Protein AF-A0A1J5PQ39-F1 (afdb_monomer_lite)

InterPro domains:
  IPR003669 Thymidylate synthase ThyX [PF02511] (1-39)
  IPR003669 Thymidylate synthase ThyX [PS51331] (1-47)
  IPR036098 Thymidylate synthase ThyX superfamily [G3DSA:3.30.1360.170] (1-59)
  IPR036098 Thymidylate synthase ThyX superfamily [SSF69796] (1-52)

Secondary structure (DSSP, 8-state):
--HHHHHHHHHHHSSTTS-HHHHHHHHHHHHHHHHH-HHHHHHHHHHHTSPPP--HHHHHHHHHHHTT----TTTS---HHHHHHHHHHH-

Foldseek 3Di:
DDPVVLLVLLLVQCDPPHDPVSNVVSVVVLVVCCVVPVVVSVVSCVPRVLDDDDDPLLVVVVVCVVVVDDDDPVNSPDDPVNVVVSVVSVD

Sequence (91 aa):
MDLHNLFHFLRLRADPHAQYEIRVYAEAIAACVRDWLPIAYAAFEDYRMGGATLSATAIDCVRRMLKGEQVTQETSGMSKGEWREFMGVIG

pLDDT: mean 90.08, std 8.82, range [57.91, 97.62]

Structure (mmCIF, N/CA/C/O backbone):
data_AF-A0A1J5PQ39-F1
#
_entry.id   AF-A0A1J5PQ39-F1
#
loop_
_atom_site.group_PDB
_atom_site.id
_atom_site.type_symbol
_atom_site.label_atom_id
_atom_site.label_alt_id
_atom_site.label_comp_id
_atom_site.label_asym_id
_atom_site.label_entity_id
_atom_site.label_seq_id
_atom_site.pdbx_PDB_ins_code
_atom_site.Cartn_x
_atom_site.Cartn_y
_atom_site.Cartn_z
_atom_site.occupancy
_atom_site.B_iso_or_equiv
_atom_site.auth_seq_id
_atom_site.auth_comp_id
_atom_site.auth_asym_id
_atom_site.auth_atom_id
_atom_site.pdbx_PDB_model_num
ATOM 1 N N . MET A 1 1 ? 18.963 -4.592 -7.204 1.00 76.06 1 MET A N 1
ATOM 2 C CA . MET A 1 1 ? 17.580 -4.585 -6.686 1.00 76.06 1 MET A CA 1
ATOM 3 C C . MET A 1 1 ? 16.803 -5.615 -7.484 1.00 76.06 1 MET A C 1
ATOM 5 O O . MET A 1 1 ? 16.912 -5.590 -8.702 1.00 76.06 1 MET A O 1
ATOM 9 N N . ASP A 1 2 ? 16.117 -6.546 -6.826 1.00 95.44 2 ASP A N 1
ATOM 10 C CA . ASP A 1 2 ? 15.212 -7.494 -7.492 1.00 95.44 2 ASP A CA 1
ATOM 11 C C . ASP A 1 2 ? 13.790 -6.915 -7.628 1.00 95.44 2 ASP A C 1
ATOM 13 O O . ASP A 1 2 ? 13.483 -5.855 -7.077 1.00 95.44 2 ASP A O 1
ATOM 17 N N . LEU A 1 3 ? 12.921 -7.612 -8.368 1.00 94.88 3 LEU A N 1
ATOM 18 C CA . LEU A 1 3 ? 11.550 -7.168 -8.638 1.00 94.88 3 LEU A CA 1
ATOM 19 C C . LEU A 1 3 ? 10.695 -7.049 -7.365 1.00 94.88 3 LEU A C 1
ATOM 21 O O . LEU A 1 3 ? 9.886 -6.132 -7.254 1.00 94.88 3 LEU A O 1
ATOM 25 N N . HIS A 1 4 ? 10.881 -7.942 -6.390 1.00 93.00 4 HIS A N 1
ATOM 26 C CA . HIS A 1 4 ? 10.125 -7.911 -5.138 1.00 93.00 4 HIS A CA 1
ATOM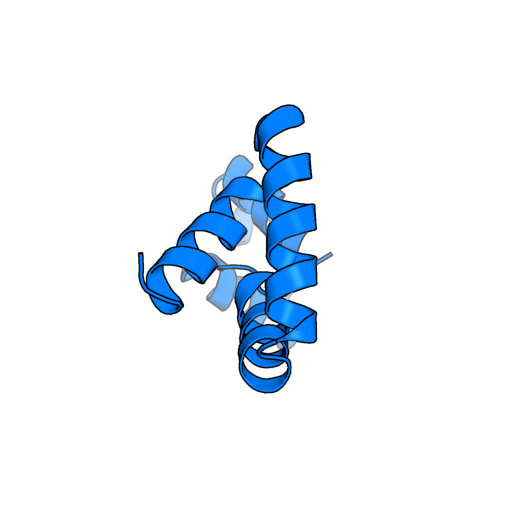 27 C C . HIS A 1 4 ? 10.445 -6.646 -4.330 1.00 93.00 4 HIS A C 1
ATOM 29 O O . HIS A 1 4 ? 9.545 -5.919 -3.898 1.00 93.00 4 HIS A O 1
ATOM 35 N N . ASN A 1 5 ? 11.734 -6.343 -4.186 1.00 94.62 5 ASN A N 1
ATOM 36 C CA . ASN A 1 5 ? 12.217 -5.144 -3.515 1.00 94.62 5 ASN A CA 1
ATOM 37 C C . ASN A 1 5 ? 11.869 -3.868 -4.293 1.00 94.62 5 ASN A C 1
ATOM 39 O O . ASN A 1 5 ? 11.582 -2.837 -3.681 1.00 94.62 5 ASN A O 1
ATOM 43 N N . LEU A 1 6 ? 11.818 -3.939 -5.625 1.00 95.50 6 LEU A N 1
ATOM 44 C CA . LEU A 1 6 ? 11.336 -2.839 -6.455 1.00 95.50 6 LEU A CA 1
ATOM 45 C C . LEU A 1 6 ? 9.848 -2.552 -6.211 1.00 95.50 6 LEU A C 1
ATOM 47 O O . LEU A 1 6 ? 9.479 -1.399 -6.008 1.00 95.50 6 LEU A O 1
ATOM 51 N N . PHE A 1 7 ? 8.995 -3.575 -6.150 1.00 93.44 7 PHE A N 1
ATOM 52 C CA . PHE A 1 7 ? 7.583 -3.388 -5.802 1.00 93.44 7 PHE A CA 1
ATOM 53 C C . PHE A 1 7 ? 7.395 -2.837 -4.386 1.00 93.44 7 PHE A C 1
ATOM 55 O O . PHE A 1 7 ? 6.527 -1.992 -4.160 1.00 93.44 7 PHE A O 1
ATOM 62 N N . HIS A 1 8 ? 8.230 -3.247 -3.429 1.00 91.31 8 HIS A N 1
ATOM 63 C CA . HIS A 1 8 ? 8.226 -2.637 -2.100 1.00 91.31 8 HIS A CA 1
ATOM 64 C C . HIS A 1 8 ? 8.592 -1.143 -2.147 1.00 91.31 8 HIS A C 1
ATOM 66 O O . HIS A 1 8 ? 7.910 -0.328 -1.527 1.00 91.31 8 HIS A O 1
ATOM 72 N N . PHE A 1 9 ? 9.617 -0.774 -2.921 1.00 94.00 9 PHE A N 1
ATOM 73 C CA . PHE A 1 9 ? 9.989 0.624 -3.144 1.00 94.00 9 PHE A CA 1
ATOM 74 C C . PHE A 1 9 ? 8.844 1.427 -3.775 1.00 94.00 9 PHE A C 1
ATOM 76 O O . PHE A 1 9 ? 8.482 2.480 -3.248 1.00 94.00 9 PHE A O 1
ATOM 83 N N . LEU A 1 10 ? 8.243 0.916 -4.856 1.00 93.19 10 LEU A N 1
ATOM 84 C CA . LEU A 1 10 ? 7.147 1.584 -5.561 1.00 93.19 10 LEU A CA 1
ATOM 85 C C . LEU A 1 10 ? 5.951 1.823 -4.641 1.00 93.19 10 LEU A C 1
ATOM 87 O O . LEU A 1 10 ? 5.423 2.929 -4.624 1.00 93.19 10 LEU A O 1
ATOM 91 N N . ARG A 1 11 ? 5.592 0.845 -3.799 1.00 89.50 11 ARG A N 1
ATOM 92 C CA . ARG A 1 11 ? 4.528 1.005 -2.796 1.00 89.50 11 ARG A CA 1
ATOM 93 C C . ARG A 1 11 ? 4.769 2.206 -1.876 1.00 89.50 11 ARG A C 1
ATOM 95 O O . ARG A 1 11 ? 3.842 2.949 -1.595 1.00 89.50 11 ARG A O 1
ATOM 102 N N . LEU A 1 12 ? 5.989 2.373 -1.369 1.00 91.12 12 LEU A N 1
ATOM 103 C CA . LEU A 1 12 ? 6.297 3.446 -0.416 1.00 91.12 12 LEU A CA 1
ATOM 104 C C . LEU A 1 12 ? 6.460 4.810 -1.085 1.00 91.12 12 LEU A C 1
ATOM 106 O O . LEU A 1 12 ? 6.281 5.837 -0.436 1.00 91.12 12 LEU A O 1
ATOM 110 N N . ARG A 1 13 ? 6.889 4.832 -2.349 1.00 94.69 13 ARG A N 1
ATOM 111 C CA . ARG A 1 13 ? 7.259 6.071 -3.041 1.00 94.69 13 ARG A CA 1
ATOM 112 C C . ARG A 1 13 ? 6.202 6.591 -3.998 1.00 94.69 13 ARG A C 1
ATOM 114 O O . ARG A 1 13 ? 6.267 7.771 -4.301 1.00 94.69 13 ARG A O 1
ATOM 121 N N . ALA A 1 14 ? 5.238 5.772 -4.409 1.00 89.12 14 ALA A N 1
ATOM 122 C CA . ALA A 1 14 ? 4.042 6.221 -5.121 1.00 89.12 14 ALA A CA 1
ATOM 123 C C . ALA A 1 14 ? 2.927 6.717 -4.174 1.00 89.12 14 ALA A C 1
ATOM 125 O O . ALA A 1 14 ? 1.935 7.272 -4.637 1.00 89.12 14 ALA A O 1
ATOM 126 N N . ASP A 1 15 ? 3.080 6.529 -2.859 1.00 85.75 15 ASP A N 1
ATOM 127 C CA . ASP A 1 15 ? 2.110 6.959 -1.850 1.00 85.75 15 ASP A CA 1
ATOM 128 C C . ASP A 1 15 ? 1.940 8.498 -1.833 1.00 85.75 15 ASP A C 1
ATOM 130 O O . ASP A 1 15 ? 2.945 9.215 -1.891 1.00 85.75 15 ASP A O 1
ATOM 134 N N . PRO A 1 16 ? 0.710 9.043 -1.721 1.00 86.00 16 PRO A N 1
ATOM 135 C CA . PRO A 1 16 ? 0.468 10.488 -1.680 1.00 86.00 16 PRO A CA 1
ATOM 136 C C . PRO A 1 16 ? 1.215 11.241 -0.573 1.00 86.00 16 PRO A C 1
ATOM 138 O O . PRO A 1 16 ? 1.500 12.428 -0.751 1.00 86.00 16 PRO A O 1
ATOM 141 N N . HIS A 1 17 ? 1.540 10.577 0.540 1.00 88.62 17 HIS A N 1
ATOM 142 C CA . HIS A 1 17 ? 2.308 11.134 1.654 1.00 88.62 17 HIS A CA 1
ATOM 143 C C . HIS A 1 17 ? 3.817 11.197 1.380 1.00 88.62 17 HIS A C 1
ATOM 145 O O . HIS A 1 17 ? 4.549 11.849 2.129 1.00 88.62 17 HIS A O 1
ATOM 151 N N . ALA A 1 18 ? 4.310 10.539 0.327 1.00 91.88 18 ALA A N 1
ATOM 152 C CA . ALA A 1 18 ? 5.694 10.675 -0.100 1.00 91.88 18 ALA A CA 1
ATOM 153 C C . ALA A 1 18 ? 5.945 12.044 -0.758 1.00 91.88 18 ALA A C 1
ATOM 155 O O . ALA A 1 18 ? 5.049 12.678 -1.316 1.00 91.88 18 ALA A O 1
ATOM 156 N N . GLN A 1 19 ? 7.202 12.493 -0.711 1.00 96.62 19 GLN A N 1
ATOM 157 C CA . GLN A 1 19 ? 7.618 13.751 -1.330 1.00 96.62 19 GLN A CA 1
ATOM 158 C C . GLN A 1 19 ? 7.320 13.740 -2.840 1.00 96.62 19 GLN A C 1
ATOM 160 O O . GLN A 1 19 ? 7.509 12.723 -3.510 1.00 96.62 19 GLN A O 1
ATOM 165 N N . TYR A 1 20 ? 6.862 14.866 -3.386 1.00 95.88 20 TYR A N 1
ATOM 166 C CA . TYR A 1 20 ? 6.403 14.939 -4.775 1.00 95.88 20 TYR A CA 1
ATOM 167 C C . TYR A 1 20 ? 7.465 14.475 -5.781 1.00 95.88 20 TYR A C 1
ATOM 169 O O . TYR A 1 20 ? 7.169 13.672 -6.664 1.00 95.88 20 TYR A O 1
ATOM 177 N N . GLU A 1 21 ? 8.716 14.905 -5.619 1.00 97.62 21 GLU A N 1
ATOM 178 C CA . GLU A 1 21 ? 9.788 14.579 -6.558 1.00 97.62 21 GLU A CA 1
ATOM 179 C C . GLU A 1 21 ? 10.008 13.066 -6.663 1.00 97.62 21 GLU A C 1
ATOM 181 O O . GLU A 1 21 ? 10.129 12.544 -7.768 1.00 97.62 21 GLU A O 1
ATOM 186 N N . ILE A 1 22 ? 10.008 12.335 -5.539 1.00 96.94 22 ILE A N 1
ATOM 187 C CA . ILE A 1 22 ? 10.236 10.882 -5.563 1.00 96.94 22 ILE A CA 1
ATOM 188 C C . ILE A 1 22 ? 9.033 10.112 -6.120 1.00 96.94 22 ILE A C 1
ATOM 190 O O . ILE A 1 22 ? 9.221 9.056 -6.727 1.00 96.94 22 ILE A O 1
ATOM 194 N N . ARG A 1 23 ? 7.819 10.656 -5.983 1.00 95.50 23 ARG A N 1
ATOM 195 C CA . ARG A 1 23 ? 6.615 10.080 -6.591 1.00 95.50 23 ARG A CA 1
ATOM 196 C C . ARG A 1 23 ? 6.680 10.097 -8.109 1.00 95.50 23 ARG A C 1
ATOM 198 O O . ARG A 1 23 ? 6.430 9.066 -8.716 1.00 95.50 23 ARG A O 1
ATOM 205 N N . VAL A 1 24 ? 7.108 11.208 -8.711 1.00 96.75 24 VAL A N 1
ATOM 206 C CA . VAL A 1 24 ? 7.256 11.309 -10.176 1.00 96.75 24 VAL A CA 1
ATOM 207 C C . VAL A 1 24 ? 8.217 10.237 -10.709 1.00 96.75 24 VAL A C 1
ATOM 209 O O . VAL A 1 24 ? 7.933 9.583 -11.713 1.00 96.75 24 VAL A O 1
ATOM 212 N N . TYR A 1 25 ? 9.329 9.983 -10.008 1.00 97.25 25 TYR A N 1
ATOM 213 C CA . TYR A 1 25 ? 10.228 8.878 -10.360 1.00 97.25 25 TYR A CA 1
ATOM 214 C C . TYR A 1 25 ? 9.567 7.508 -10.185 1.00 97.25 25 TYR A C 1
ATOM 216 O O . TYR A 1 25 ? 9.709 6.646 -11.052 1.00 97.25 25 TYR A O 1
ATOM 224 N N . ALA A 1 26 ? 8.848 7.289 -9.082 1.00 95.69 26 ALA A N 1
ATOM 225 C CA . ALA A 1 26 ? 8.147 6.032 -8.840 1.00 95.69 26 ALA A CA 1
ATOM 226 C C . ALA A 1 26 ? 7.082 5.755 -9.915 1.00 95.69 26 ALA A C 1
ATOM 228 O O . ALA A 1 26 ? 6.992 4.628 -10.394 1.00 95.69 26 ALA A O 1
ATOM 229 N N . GLU A 1 27 ? 6.338 6.772 -10.349 1.00 93.44 27 GLU A N 1
ATOM 230 C CA . GLU A 1 27 ? 5.345 6.684 -11.4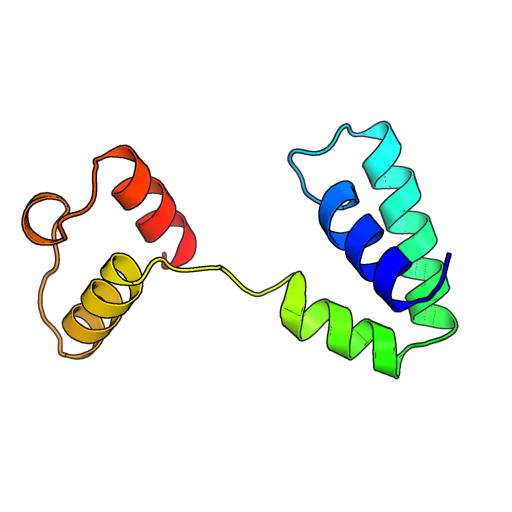26 1.00 93.44 27 GLU A CA 1
ATOM 231 C C . GLU A 1 27 ? 5.991 6.290 -12.763 1.00 93.44 27 GLU A C 1
ATOM 233 O O . GLU A 1 27 ? 5.531 5.354 -13.422 1.00 93.44 27 GLU A O 1
ATOM 238 N N . ALA A 1 28 ? 7.105 6.928 -13.134 1.00 97.38 28 ALA A N 1
ATOM 239 C CA . ALA A 1 28 ? 7.836 6.589 -14.357 1.00 97.38 28 ALA A CA 1
ATOM 240 C C . ALA A 1 28 ? 8.394 5.153 -14.328 1.00 97.38 28 ALA A C 1
ATOM 242 O O . ALA A 1 28 ? 8.300 4.417 -15.314 1.00 97.38 28 ALA A O 1
ATOM 243 N N . ILE A 1 29 ? 8.942 4.724 -13.187 1.00 96.19 29 ILE A N 1
ATOM 244 C CA . ILE A 1 29 ? 9.432 3.352 -13.004 1.00 96.19 29 ILE A CA 1
ATOM 245 C C . ILE A 1 29 ? 8.266 2.357 -13.065 1.00 96.19 29 ILE A C 1
ATOM 247 O O . ILE A 1 29 ? 8.386 1.315 -13.705 1.00 96.19 29 ILE A O 1
ATOM 251 N N . ALA A 1 30 ? 7.131 2.676 -12.440 1.00 94.31 30 ALA A N 1
ATOM 252 C CA . ALA A 1 30 ? 5.936 1.841 -12.469 1.00 94.31 30 ALA A CA 1
ATOM 253 C C . ALA A 1 30 ? 5.412 1.643 -13.899 1.00 94.31 30 ALA A C 1
ATOM 255 O O . ALA A 1 30 ? 5.071 0.516 -14.256 1.00 94.31 30 ALA A O 1
ATOM 256 N N . ALA A 1 31 ? 5.419 2.691 -14.730 1.00 96.19 31 ALA A N 1
ATOM 257 C CA . ALA A 1 31 ? 5.080 2.585 -16.150 1.00 96.19 31 ALA A CA 1
ATOM 258 C C . ALA A 1 31 ? 6.029 1.627 -16.893 1.00 96.19 31 ALA A C 1
ATOM 260 O O . ALA A 1 31 ? 5.573 0.712 -17.571 1.00 96.19 31 ALA A O 1
ATOM 261 N N . CYS A 1 32 ? 7.343 1.743 -16.672 1.00 96.94 32 CYS A N 1
ATOM 262 C CA . CYS A 1 32 ? 8.317 0.828 -17.276 1.00 96.94 32 CYS A CA 1
ATOM 263 C C . CYS A 1 32 ? 8.084 -0.633 -16.851 1.00 96.94 32 CYS A C 1
ATOM 265 O O . CYS A 1 32 ? 8.143 -1.543 -17.677 1.00 96.94 32 CYS A O 1
ATOM 267 N N . VAL A 1 33 ? 7.810 -0.878 -15.565 1.00 95.88 33 VAL A N 1
ATOM 268 C CA . VAL A 1 33 ? 7.545 -2.235 -15.055 1.00 95.88 33 VAL A CA 1
ATOM 269 C C . VAL A 1 33 ? 6.237 -2.792 -15.619 1.00 95.88 33 VAL A C 1
ATOM 271 O O . VAL A 1 33 ? 6.180 -3.979 -15.929 1.00 95.88 33 VAL A O 1
ATOM 274 N N . ARG A 1 34 ? 5.209 -1.956 -15.789 1.00 95.69 34 ARG A N 1
ATOM 275 C CA . ARG A 1 34 ? 3.937 -2.340 -16.413 1.00 95.69 34 ARG A CA 1
ATOM 276 C C . ARG A 1 34 ? 4.130 -2.811 -17.852 1.00 95.69 34 ARG A C 1
ATOM 278 O O . ARG A 1 34 ? 3.587 -3.851 -18.212 1.00 95.69 34 ARG A O 1
ATOM 285 N N . ASP A 1 35 ? 4.929 -2.087 -18.630 1.00 97.31 35 ASP A N 1
ATOM 286 C CA . ASP A 1 35 ? 5.183 -2.417 -20.035 1.00 97.31 35 ASP A CA 1
ATOM 287 C C . ASP A 1 35 ? 5.997 -3.712 -20.185 1.00 97.31 35 ASP A C 1
ATOM 289 O O . ASP A 1 35 ? 5.725 -4.527 -21.066 1.00 97.31 35 ASP A O 1
ATOM 293 N N . TRP A 1 36 ? 6.985 -3.932 -19.311 1.00 97.25 36 TRP A N 1
ATOM 294 C CA . TRP A 1 36 ? 7.888 -5.087 -19.403 1.00 97.25 36 TRP A CA 1
ATOM 295 C C . TRP A 1 36 ? 7.371 -6.345 -18.698 1.00 97.25 36 TRP A C 1
ATOM 297 O O . TRP A 1 36 ? 7.650 -7.460 -19.138 1.00 97.25 36 TRP A O 1
ATOM 307 N N . LEU A 1 37 ? 6.654 -6.191 -17.582 1.00 96.56 37 LEU A N 1
ATOM 308 C CA . LEU A 1 37 ? 6.228 -7.279 -16.695 1.00 96.56 37 LEU A CA 1
ATOM 309 C C . LEU A 1 37 ? 4.734 -7.154 -16.334 1.00 96.56 37 LEU A C 1
ATOM 311 O O . LEU A 1 37 ? 4.388 -7.114 -15.148 1.00 96.56 37 LEU A O 1
ATOM 315 N N . PRO A 1 38 ? 3.823 -7.139 -17.326 1.00 95.06 38 PRO A N 1
ATOM 316 C CA . PRO A 1 38 ? 2.418 -6.776 -17.126 1.00 95.06 38 PRO A CA 1
ATOM 317 C C . PRO A 1 38 ? 1.680 -7.690 -16.140 1.00 95.06 38 PRO A C 1
ATOM 319 O O . PRO A 1 38 ? 0.894 -7.209 -15.332 1.00 95.06 38 PRO A O 1
ATOM 322 N N . ILE A 1 39 ? 1.967 -8.997 -16.142 1.00 95.69 39 ILE A N 1
ATOM 323 C CA . ILE A 1 39 ? 1.325 -9.961 -15.229 1.00 95.69 39 ILE A CA 1
ATOM 324 C C . ILE A 1 39 ? 1.743 -9.698 -13.775 1.00 95.69 39 ILE A C 1
ATOM 326 O O . ILE A 1 39 ? 0.909 -9.688 -12.872 1.00 95.69 39 ILE A O 1
ATOM 330 N N . ALA A 1 40 ? 3.038 -9.465 -13.541 1.00 93.75 40 ALA A N 1
ATOM 331 C CA . ALA A 1 40 ? 3.548 -9.179 -12.204 1.00 93.75 40 ALA A CA 1
ATOM 332 C C . ALA A 1 40 ? 3.085 -7.800 -11.714 1.00 93.75 40 ALA A C 1
ATOM 334 O O . ALA A 1 40 ? 2.775 -7.644 -10.535 1.00 93.75 40 ALA A O 1
ATOM 335 N N . TYR A 1 41 ? 3.016 -6.817 -12.616 1.00 93.25 41 TYR A N 1
ATOM 336 C CA . TYR A 1 41 ? 2.524 -5.481 -12.303 1.00 93.25 41 TYR A CA 1
ATOM 337 C C . TYR A 1 41 ? 1.030 -5.481 -11.956 1.00 93.25 41 TYR A C 1
ATOM 339 O O . TYR A 1 41 ? 0.661 -4.889 -10.949 1.00 93.25 41 TYR A O 1
ATOM 347 N N . ALA A 1 42 ? 0.190 -6.194 -12.713 1.00 91.25 42 ALA A N 1
ATOM 348 C CA . ALA A 1 42 ? -1.233 -6.349 -12.398 1.00 91.25 42 ALA A CA 1
ATOM 349 C C . ALA A 1 42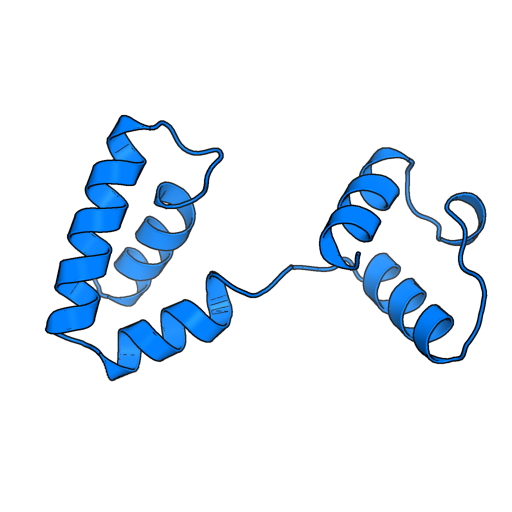 ? -1.442 -6.977 -11.009 1.00 91.25 42 ALA A C 1
ATOM 351 O O . ALA A 1 42 ? -2.198 -6.453 -10.196 1.00 91.25 42 ALA A O 1
ATOM 352 N N . ALA A 1 43 ? -0.694 -8.037 -10.681 1.00 88.94 43 ALA A N 1
ATOM 353 C CA . ALA A 1 43 ? -0.728 -8.6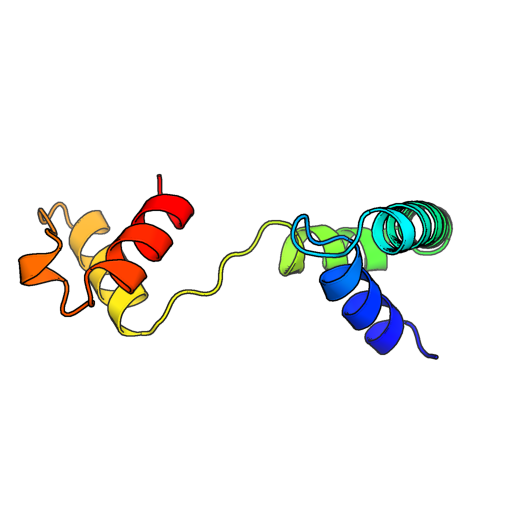20 -9.339 1.00 88.94 43 ALA A CA 1
ATOM 354 C C . ALA A 1 43 ? -0.234 -7.639 -8.254 1.00 88.94 43 ALA A C 1
ATOM 356 O O . ALA A 1 43 ? -0.728 -7.641 -7.130 1.00 88.94 43 ALA A O 1
ATOM 357 N N . PHE A 1 44 ? 0.746 -6.789 -8.556 1.00 86.81 44 PHE A N 1
ATOM 358 C CA . PHE A 1 44 ? 1.186 -5.751 -7.625 1.00 86.81 44 PHE A CA 1
ATOM 359 C C . PHE A 1 44 ? 0.106 -4.678 -7.395 1.00 86.81 44 PHE A C 1
ATOM 361 O O . PHE A 1 44 ? -0.129 -4.293 -6.247 1.00 86.81 44 PHE A O 1
ATOM 368 N N . GLU A 1 45 ? -0.557 -4.226 -8.458 1.00 83.12 45 GLU A N 1
ATOM 369 C CA . GLU A 1 45 ? -1.610 -3.207 -8.418 1.00 83.12 45 GLU A CA 1
ATOM 370 C C . GLU A 1 45 ? -2.820 -3.683 -7.593 1.00 83.12 45 GLU A C 1
ATOM 372 O O . GLU A 1 45 ? -3.188 -3.016 -6.619 1.00 83.12 45 GLU A O 1
ATOM 377 N N . ASP A 1 46 ? -3.331 -4.888 -7.878 1.00 74.50 46 ASP A N 1
ATOM 378 C CA . ASP A 1 46 ? -4.480 -5.491 -7.181 1.00 74.50 46 ASP A CA 1
ATOM 379 C C . ASP A 1 46 ? -4.245 -5.655 -5.670 1.00 74.50 46 ASP A C 1
ATOM 381 O O . ASP A 1 46 ? -5.120 -5.367 -4.853 1.00 74.50 46 ASP A O 1
ATOM 385 N N . TYR A 1 47 ? -3.054 -6.107 -5.262 1.00 58.16 47 TYR A N 1
ATOM 386 C CA . TYR A 1 47 ? -2.800 -6.489 -3.868 1.00 58.16 47 TYR A CA 1
ATOM 387 C C . TYR A 1 47 ? -2.196 -5.380 -2.997 1.00 58.16 47 TYR A C 1
ATOM 389 O O . TYR A 1 47 ? -2.139 -5.540 -1.771 1.00 58.16 47 TYR A O 1
ATOM 397 N N . ARG A 1 48 ? -1.688 -4.281 -3.575 1.00 60.88 48 ARG A N 1
ATOM 398 C CA . ARG A 1 48 ? -0.965 -3.249 -2.803 1.00 60.88 48 ARG A CA 1
ATOM 399 C C . ARG A 1 48 ? -1.393 -1.809 -3.049 1.00 60.88 48 ARG A C 1
ATOM 401 O O . ARG A 1 48 ? -1.103 -1.002 -2.170 1.00 60.88 48 ARG A O 1
ATOM 408 N N . MET A 1 49 ? -2.083 -1.496 -4.147 1.00 57.91 49 MET A N 1
ATOM 409 C CA . MET A 1 49 ? -2.594 -0.138 -4.398 1.00 57.91 49 MET A CA 1
ATOM 410 C C . MET A 1 49 ? -4.090 0.013 -4.074 1.00 57.91 49 MET A C 1
ATOM 412 O O . MET A 1 49 ? -4.525 1.124 -3.791 1.00 57.91 49 MET A O 1
ATOM 416 N N . GLY A 1 50 ? -4.863 -1.082 -4.056 1.00 58.97 50 GLY A N 1
ATOM 417 C CA . GLY A 1 50 ? -6.297 -1.074 -3.708 1.00 58.97 50 GLY A CA 1
ATOM 418 C C . GLY A 1 50 ? -6.657 -1.640 -2.325 1.00 58.97 50 GLY A C 1
ATOM 419 O O . GLY A 1 50 ? -7.825 -1.638 -1.948 1.00 58.97 50 GLY A O 1
ATOM 420 N N . GLY A 1 51 ? -5.685 -2.162 -1.569 1.00 65.94 51 GLY A N 1
ATOM 421 C CA . GLY A 1 51 ? -5.926 -2.841 -0.292 1.00 65.94 51 GLY A CA 1
ATOM 422 C C . GLY A 1 51 ? -5.660 -1.957 0.927 1.00 65.94 51 GLY A C 1
ATOM 423 O O . GLY A 1 51 ? -4.618 -1.313 1.014 1.00 65.94 51 GLY A O 1
ATOM 424 N N . ALA A 1 52 ? -6.551 -1.995 1.917 1.00 75.69 52 ALA A N 1
ATOM 425 C CA . ALA A 1 52 ? -6.323 -1.390 3.227 1.00 75.69 52 ALA A CA 1
ATOM 426 C C . ALA A 1 52 ? -5.966 -2.452 4.276 1.00 75.69 52 ALA A C 1
ATOM 428 O O . ALA A 1 52 ? -6.460 -3.580 4.243 1.00 75.69 52 ALA A O 1
ATOM 429 N N . THR A 1 53 ? -5.101 -2.096 5.229 1.00 80.94 53 THR A N 1
ATOM 430 C CA . THR A 1 53 ? -4.797 -2.964 6.376 1.00 80.94 53 THR A CA 1
ATOM 431 C C . THR A 1 53 ? -5.694 -2.578 7.540 1.00 80.94 53 THR A C 1
ATOM 433 O O . THR A 1 53 ? -5.656 -1.442 8.000 1.00 80.94 53 THR A O 1
ATOM 436 N N . LEU A 1 54 ? -6.486 -3.529 8.025 1.00 88.31 54 LEU A N 1
ATOM 437 C CA . LEU A 1 54 ? -7.370 -3.343 9.169 1.00 88.31 54 LEU A CA 1
ATOM 438 C C . LEU A 1 54 ? -6.785 -4.037 10.403 1.00 88.31 54 LEU A C 1
ATOM 440 O O . LEU A 1 54 ? -6.284 -5.159 10.315 1.00 88.31 54 LEU A O 1
ATOM 444 N N . SER A 1 55 ? -6.859 -3.377 11.561 1.00 89.19 55 SER A N 1
ATOM 445 C CA . SER A 1 55 ? -6.515 -3.998 12.844 1.00 89.19 55 SER A CA 1
ATOM 446 C C . SER A 1 55 ? -7.503 -5.119 13.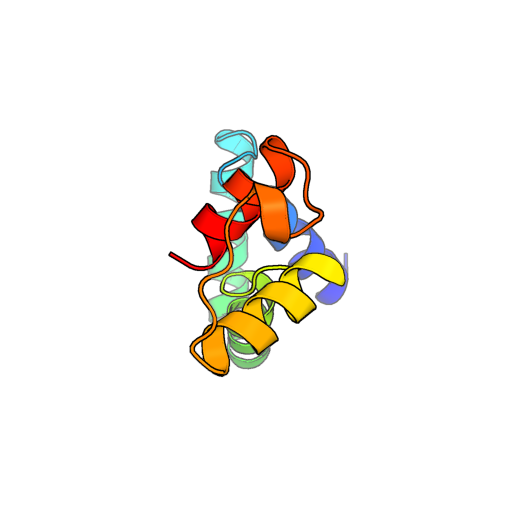194 1.00 89.19 55 SER A C 1
ATOM 448 O O . SER A 1 55 ? -8.603 -5.195 12.645 1.00 89.19 55 SER A O 1
ATOM 450 N N . ALA A 1 56 ? -7.147 -5.992 14.141 1.00 90.94 56 ALA A N 1
ATOM 451 C CA . ALA A 1 56 ? -8.052 -7.055 14.589 1.00 90.94 56 ALA A CA 1
ATOM 452 C C . ALA A 1 56 ? -9.398 -6.494 15.093 1.00 90.94 56 ALA A C 1
ATOM 454 O O . ALA A 1 56 ? -10.454 -7.022 14.749 1.00 90.94 56 ALA A O 1
ATOM 455 N N . THR A 1 57 ? -9.356 -5.382 15.833 1.00 91.81 57 THR A N 1
ATOM 456 C CA . THR A 1 57 ? -10.540 -4.657 16.312 1.00 91.81 57 THR A CA 1
ATOM 457 C C . THR A 1 57 ? -11.372 -4.099 15.156 1.00 91.81 57 THR A C 1
ATOM 459 O O . THR A 1 57 ? -12.589 -4.248 15.147 1.00 91.81 57 THR A O 1
ATOM 462 N N . ALA A 1 58 ? -10.725 -3.524 14.136 1.00 92.75 58 ALA A N 1
ATOM 463 C CA . ALA A 1 58 ? -11.410 -3.034 12.941 1.00 92.75 58 ALA A CA 1
ATOM 464 C C . ALA A 1 58 ? -12.155 -4.162 12.211 1.00 92.75 58 ALA A C 1
ATOM 466 O O . ALA A 1 58 ? -13.301 -3.994 11.803 1.00 92.75 58 ALA A O 1
ATOM 467 N N . ILE A 1 59 ? -11.524 -5.334 12.083 1.00 93.88 59 ILE A N 1
ATOM 468 C CA . ILE A 1 59 ? -12.143 -6.510 11.459 1.00 93.88 59 ILE A CA 1
ATOM 469 C C . ILE A 1 59 ? -13.367 -6.983 12.256 1.00 93.88 59 ILE A C 1
ATOM 471 O O . ILE A 1 59 ? -14.371 -7.365 11.651 1.00 93.88 59 ILE A O 1
ATOM 475 N N . ASP A 1 60 ? -13.317 -6.961 13.590 1.00 94.38 60 ASP A N 1
ATOM 476 C CA . ASP A 1 60 ? -14.478 -7.304 14.419 1.00 94.38 60 ASP A CA 1
ATOM 477 C C . ASP A 1 60 ? -15.642 -6.324 14.211 1.00 94.38 60 ASP A C 1
ATOM 479 O O . ASP A 1 60 ? -16.770 -6.748 13.943 1.00 94.38 60 ASP A O 1
ATOM 483 N N . CYS A 1 61 ? -15.351 -5.020 14.205 1.00 94.19 61 CYS A N 1
ATOM 484 C CA . CYS A 1 61 ? -16.328 -3.981 13.883 1.00 94.19 61 CYS A CA 1
ATOM 485 C C . CYS A 1 61 ? -16.971 -4.210 12.509 1.00 94.19 61 CYS A C 1
ATOM 487 O O . CYS A 1 61 ? -18.196 -4.209 12.411 1.00 94.19 61 CYS A O 1
ATOM 489 N N . VAL A 1 62 ? -16.181 -4.499 11.466 1.00 93.81 62 VAL A N 1
ATOM 490 C CA . VAL A 1 62 ? -16.710 -4.817 10.124 1.00 93.81 62 VAL A CA 1
ATOM 491 C C . VAL A 1 62 ? -17.647 -6.023 10.170 1.00 93.81 62 VAL A C 1
ATOM 493 O O . VAL A 1 62 ? -18.735 -5.980 9.600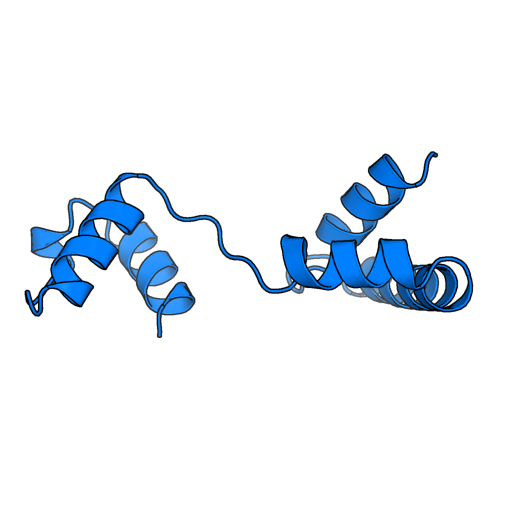 1.00 93.81 62 VAL A O 1
ATOM 496 N N . ARG A 1 63 ? -17.277 -7.098 10.877 1.00 94.69 63 ARG A N 1
ATOM 497 C CA . ARG A 1 63 ? -18.134 -8.290 11.006 1.00 94.69 63 ARG A CA 1
ATOM 498 C C . ARG A 1 63 ? -19.463 -7.977 11.689 1.00 94.69 63 ARG A C 1
ATOM 500 O O . ARG A 1 63 ? -20.482 -8.529 11.282 1.00 94.69 63 ARG A O 1
ATOM 507 N N . ARG A 1 64 ? -19.462 -7.123 12.713 1.00 94.38 64 ARG A N 1
ATOM 508 C CA . ARG A 1 64 ? -20.674 -6.675 13.418 1.00 94.38 64 ARG A CA 1
ATOM 509 C C . ARG A 1 64 ? -21.546 -5.791 12.526 1.00 94.38 64 ARG A C 1
ATOM 511 O O . ARG A 1 64 ? -22.744 -6.038 12.409 1.00 94.38 64 ARG A O 1
ATOM 518 N N . MET A 1 65 ? -20.941 -4.848 11.804 1.00 93.31 65 MET A N 1
ATOM 519 C CA . MET A 1 65 ? -21.643 -3.996 10.835 1.00 93.31 65 MET A CA 1
ATOM 520 C C . MET A 1 65 ? -22.288 -4.816 9.710 1.00 93.31 65 MET A C 1
ATOM 522 O O . MET A 1 65 ? -23.448 -4.591 9.377 1.00 93.31 65 MET A O 1
ATOM 526 N N . LEU A 1 66 ? -21.590 -5.827 9.175 1.00 93.94 66 LEU A N 1
ATOM 527 C CA . LEU A 1 66 ? -22.136 -6.742 8.160 1.00 93.94 66 LEU A CA 1
ATOM 528 C C . LEU A 1 66 ? -23.315 -7.586 8.672 1.00 93.94 66 LEU A C 1
ATOM 530 O O . LEU A 1 66 ? -24.149 -8.015 7.878 1.00 93.94 66 LEU A O 1
ATOM 534 N N . LYS A 1 67 ? -23.411 -7.810 9.987 1.00 95.38 67 LYS A N 1
ATOM 535 C CA . LYS A 1 67 ? -24.574 -8.445 10.631 1.00 95.38 67 LYS A CA 1
ATOM 536 C C . LYS A 1 67 ? -25.734 -7.470 10.876 1.00 95.38 67 LYS A C 1
ATOM 538 O O . LYS A 1 67 ? -26.769 -7.891 11.384 1.00 95.38 67 LYS A O 1
ATOM 543 N N . GLY A 1 68 ? -25.579 -6.193 10.521 1.00 91.81 68 GLY A N 1
ATOM 544 C CA . GLY A 1 68 ? -26.584 -5.146 10.711 1.00 91.81 68 GLY A CA 1
ATOM 545 C C . GLY A 1 68 ? -26.522 -4.448 12.072 1.00 91.81 68 GLY A C 1
ATOM 546 O O . GLY A 1 68 ? -27.427 -3.681 12.398 1.00 91.81 68 GLY A O 1
ATOM 547 N N . GLU A 1 69 ? -25.484 -4.687 12.877 1.00 93.12 69 GLU A N 1
ATOM 548 C CA . GLU A 1 69 ? -25.295 -3.959 14.133 1.00 93.12 69 GLU A CA 1
ATOM 549 C C . GLU A 1 69 ? -24.843 -2.517 13.861 1.00 93.12 69 GLU A C 1
ATOM 551 O O . GLU A 1 69 ? -23.945 -2.275 13.050 1.00 93.12 69 GLU A O 1
ATOM 556 N N . GLN A 1 70 ? -25.406 -1.550 14.592 1.00 89.50 70 GLN A N 1
ATOM 557 C CA . GLN A 1 70 ? -24.833 -0.207 14.633 1.00 89.50 70 GLN A CA 1
ATOM 558 C C . GLN A 1 70 ? -23.596 -0.201 15.528 1.00 89.50 70 GLN A C 1
ATOM 560 O O . GLN A 1 70 ? -23.695 -0.304 16.751 1.00 89.50 70 GLN A O 1
ATOM 565 N N . VAL A 1 71 ? -22.429 -0.057 14.904 1.00 92.31 71 VAL A N 1
ATOM 566 C CA . VAL A 1 71 ? -21.158 0.148 15.600 1.00 92.31 71 VAL A CA 1
ATOM 567 C C . VAL A 1 71 ? -20.861 1.643 15.642 1.00 92.31 71 VAL A C 1
ATOM 569 O O . VAL A 1 71 ? -20.840 2.322 14.618 1.00 92.31 71 VAL A O 1
ATOM 572 N N . THR A 1 72 ? -20.630 2.154 16.844 1.00 93.31 72 THR A N 1
ATOM 573 C CA . THR A 1 72 ? -20.251 3.547 17.112 1.00 93.31 72 THR A CA 1
ATOM 574 C C . THR A 1 72 ? -18.805 3.609 17.587 1.00 93.31 72 THR A C 1
ATOM 576 O O . THR A 1 72 ? -18.252 2.605 18.035 1.00 93.31 72 THR A O 1
ATOM 579 N N . GLN A 1 73 ? -18.195 4.798 17.576 1.00 91.94 73 GLN A N 1
ATOM 580 C CA . GLN A 1 73 ? -16.839 4.975 18.107 1.00 91.94 73 GLN A CA 1
ATOM 581 C C . GLN A 1 73 ? -16.712 4.453 19.547 1.00 91.94 73 GLN A C 1
ATOM 583 O O . GLN A 1 73 ? -15.747 3.766 19.868 1.00 91.94 73 GLN A O 1
ATOM 588 N N . GLU A 1 74 ? -17.712 4.699 20.388 1.00 90.81 74 GLU A N 1
ATOM 589 C CA . GLU A 1 74 ? -17.739 4.274 21.792 1.00 90.81 74 GLU A CA 1
ATOM 590 C C . GLU A 1 74 ? -17.822 2.749 21.952 1.00 90.81 74 GLU A C 1
ATOM 592 O O . GLU A 1 74 ? -17.247 2.187 22.880 1.00 90.81 74 GLU A O 1
ATOM 597 N N . THR A 1 75 ? -18.505 2.068 21.026 1.00 90.62 75 THR A N 1
ATOM 598 C CA . THR A 1 75 ? -18.728 0.609 21.061 1.00 90.62 75 THR A CA 1
ATOM 599 C C . THR A 1 75 ? -17.748 -0.186 20.196 1.00 90.62 75 THR A C 1
ATOM 601 O O . THR A 1 75 ? -17.823 -1.417 20.139 1.00 90.62 75 THR A O 1
ATOM 604 N N . SER A 1 76 ? -16.827 0.513 19.530 1.00 89.62 76 SER A N 1
ATOM 605 C CA . SER A 1 76 ? -15.811 -0.071 18.653 1.00 89.62 76 SER A CA 1
ATOM 606 C C . SER A 1 76 ? -14.577 -0.583 19.397 1.00 89.62 76 SER A C 1
ATOM 608 O O . SER A 1 76 ? -13.840 -1.403 18.865 1.00 89.62 76 SER A O 1
ATOM 610 N N . GLY A 1 77 ? -14.309 -0.071 20.604 1.00 91.19 77 GLY A N 1
ATOM 611 C CA . GLY A 1 77 ? -13.048 -0.318 21.312 1.00 91.19 77 GLY A CA 1
ATOM 612 C C . GLY A 1 77 ? -11.828 0.387 20.698 1.00 91.19 77 GLY A C 1
ATOM 613 O O . GLY A 1 77 ? -10.711 0.152 21.150 1.00 91.19 77 GLY A O 1
ATOM 614 N N . MET A 1 78 ? -12.023 1.246 19.691 1.00 93.44 78 MET A N 1
ATOM 615 C CA . MET A 1 78 ? -10.971 2.032 19.043 1.00 93.44 78 MET A CA 1
ATOM 616 C C . MET A 1 78 ? -10.835 3.416 19.678 1.00 93.44 78 MET A C 1
ATOM 618 O O . MET A 1 78 ? -11.819 4.037 20.104 1.00 93.44 78 MET A O 1
ATOM 622 N N . SER A 1 79 ? -9.620 3.961 19.669 1.00 94.38 79 SER A N 1
ATOM 623 C CA . SER A 1 79 ? -9.413 5.379 19.964 1.00 94.38 79 SER A CA 1
ATOM 624 C C . SER A 1 79 ? -10.095 6.274 18.915 1.00 94.38 79 SER A C 1
ATOM 626 O O . SER A 1 79 ? -10.433 5.846 17.812 1.00 94.38 79 SER A O 1
ATOM 628 N N . LYS A 1 80 ? -10.272 7.566 19.222 1.00 92.88 80 LYS A N 1
ATOM 629 C CA . LYS A 1 80 ? -10.874 8.526 18.275 1.00 92.88 80 LYS A CA 1
ATOM 630 C C . LYS A 1 80 ? -10.085 8.661 16.964 1.00 92.88 80 LYS A C 1
ATOM 632 O O . LYS A 1 80 ? -10.679 8.975 15.937 1.00 92.88 80 LYS A O 1
ATOM 637 N N . GLY A 1 81 ? -8.761 8.487 17.013 1.00 92.00 81 GLY A N 1
ATOM 638 C CA . GLY A 1 81 ? -7.893 8.539 15.833 1.00 92.00 81 GLY A CA 1
ATOM 639 C C . GLY A 1 81 ? -8.076 7.306 14.955 1.00 92.00 81 GLY A C 1
ATOM 640 O O . GLY A 1 81 ? -8.436 7.441 13.791 1.00 92.00 81 GLY A O 1
ATOM 641 N N . GLU A 1 82 ? -7.950 6.123 15.556 1.00 90.69 82 GLU A N 1
ATOM 642 C CA . GLU A 1 82 ? -8.143 4.839 14.870 1.00 90.69 82 GLU A CA 1
ATOM 643 C C . GLU A 1 82 ? -9.546 4.709 14.275 1.00 90.69 82 GLU A C 1
ATOM 645 O O . GLU A 1 82 ? -9.692 4.226 13.160 1.00 90.69 82 GLU A O 1
ATOM 650 N N . TRP A 1 83 ? -10.582 5.183 14.976 1.00 93.75 83 TRP A N 1
ATOM 651 C CA . TRP A 1 83 ? -11.946 5.187 14.444 1.00 93.75 83 TRP A CA 1
ATOM 652 C C . TRP A 1 83 ? -12.081 6.060 13.191 1.00 93.75 83 TRP A C 1
ATOM 654 O O . TRP A 1 83 ? -12.789 5.699 12.255 1.00 93.75 83 TRP A O 1
ATOM 664 N N . ARG A 1 84 ? -11.395 7.209 13.150 1.00 91.69 84 ARG A N 1
ATOM 665 C CA . ARG A 1 84 ? -11.407 8.097 11.980 1.00 91.69 84 ARG A CA 1
ATOM 666 C C . ARG A 1 84 ? -10.707 7.450 10.789 1.00 91.69 84 ARG A C 1
ATOM 668 O O . ARG A 1 84 ? -11.234 7.514 9.684 1.00 91.69 84 ARG A O 1
ATOM 675 N N . GLU A 1 85 ? -9.549 6.837 11.020 1.00 90.00 85 GLU A N 1
ATOM 676 C CA . GLU A 1 85 ? -8.816 6.093 9.990 1.00 90.00 85 GLU A CA 1
ATOM 677 C C . GLU A 1 85 ? -9.635 4.905 9.482 1.00 90.00 85 GLU A C 1
ATOM 679 O O . GLU A 1 85 ? -9.767 4.719 8.278 1.00 90.00 85 GLU A O 1
ATOM 684 N N . PHE A 1 86 ? -10.252 4.151 10.395 1.00 92.69 86 PHE A N 1
ATOM 685 C CA . PHE A 1 86 ? -11.135 3.039 10.071 1.00 92.69 86 PHE A CA 1
ATOM 686 C C . PHE A 1 86 ? -12.297 3.473 9.180 1.00 92.69 86 PHE A C 1
ATOM 688 O O . PHE A 1 86 ? -12.473 2.908 8.103 1.00 92.69 86 PHE A O 1
ATOM 695 N N . MET A 1 87 ? -13.055 4.494 9.595 1.00 91.69 87 MET A N 1
ATOM 696 C CA . MET A 1 87 ? -14.179 5.000 8.809 1.00 91.69 87 MET A CA 1
ATOM 697 C C . MET A 1 87 ? -13.723 5.505 7.440 1.00 91.69 87 MET A C 1
ATOM 699 O O . MET A 1 87 ? -14.358 5.152 6.460 1.00 91.69 87 MET A O 1
ATOM 703 N N . GLY A 1 88 ? -12.591 6.215 7.358 1.00 88.75 88 GLY A N 1
ATOM 704 C CA . GLY A 1 88 ? -12.040 6.681 6.080 1.00 88.75 88 GLY A CA 1
ATOM 705 C C . GLY A 1 88 ? -11.562 5.567 5.138 1.00 88.75 88 GLY A C 1
ATOM 706 O O . GLY A 1 88 ? -11.358 5.823 3.956 1.00 88.75 88 GLY A O 1
ATOM 707 N N . VAL A 1 89 ? -11.380 4.340 5.639 1.00 87.38 89 VAL A N 1
ATOM 708 C CA . VAL A 1 89 ? -11.084 3.156 4.819 1.00 87.38 89 VAL A CA 1
ATOM 709 C C . VAL A 1 89 ? -12.360 2.479 4.311 1.00 87.38 89 VAL A C 1
ATOM 711 O O . VAL A 1 89 ? -12.365 1.967 3.194 1.00 87.38 89 VAL A O 1
ATOM 714 N N . ILE A 1 90 ? -13.418 2.417 5.128 1.00 87.00 90 ILE A N 1
ATOM 715 C CA . ILE A 1 90 ? -14.639 1.659 4.803 1.00 87.00 90 ILE A CA 1
ATOM 716 C C . ILE A 1 90 ? -15.773 2.506 4.202 1.00 87.00 90 ILE A C 1
ATOM 718 O O . ILE A 1 90 ? -16.761 1.920 3.754 1.00 87.00 90 ILE A O 1
ATOM 722 N N . GLY A 1 91 ? -15.664 3.841 4.199 1.00 67.69 91 GLY A N 1
ATOM 723 C CA . GLY A 1 91 ? -16.701 4.760 3.716 1.00 67.69 91 GLY A CA 1
ATOM 724 C C . GLY A 1 91 ? -16.195 6.154 3.372 1.00 67.69 91 GLY A C 1
ATOM 725 O O . GLY A 1 91 ? -15.609 6.810 4.261 1.00 67.69 91 GLY A O 1
#

Organism: NCBI:txid410659

Radius of gyration: 17.33 Å; chains: 1; bounding box: 44×25×42 Å